Protein AF-A0AAE9I878-F1 (afdb_monomer_lite)

Foldseek 3Di:
DEKEKDKDWDPADPVGAIWIKIFIGHPPDPPDDTPDIADIDSQHLVRRVVNVVVCVVVVYHYPDDDDDCNNDDPPDD

Secondary structure (DSSP, 8-state):
-EEEEEEEEE--BTTB--EEEEEEEETT-TTPPPSEEPPPBS-HHHHHHHHHHHHHHTT-EESS---THHHH-----

Structure (mmCIF, N/CA/C/O backbone):
data_AF-A0AAE9I878-F1
#
_entry.id   AF-A0AAE9I878-F1
#
loop_
_atom_site.group_PDB
_atom_site.id
_atom_site.type_symbol
_atom_site.label_atom_id
_atom_site.label_alt_id
_atom_site.label_comp_id
_atom_site.label_asym_id
_atom_site.label_entity_id
_atom_site.label_seq_id
_atom_site.pdbx_PDB_ins_code
_atom_site.Cartn_x
_atom_site.Cartn_y
_atom_site.Cartn_z
_atom_site.occupancy
_atom_site.B_iso_or_equiv
_atom_site.auth_seq_id
_atom_site.auth_comp_id
_atom_site.auth_asym_id
_atom_site.auth_atom_id
_atom_site.pdbx_PDB_model_num
ATOM 1 N N . MET A 1 1 ? -9.645 2.433 12.949 1.00 88.19 1 MET A N 1
ATOM 2 C CA . MET A 1 1 ? -8.315 1.794 13.069 1.00 88.19 1 MET A CA 1
ATOM 3 C C . MET A 1 1 ? -7.299 2.615 12.288 1.00 88.19 1 MET A C 1
ATOM 5 O O . MET A 1 1 ? -7.624 3.034 11.180 1.00 88.19 1 MET A O 1
ATOM 9 N N . GLN A 1 2 ? -6.129 2.901 12.870 1.00 92.06 2 GLN A N 1
ATOM 10 C CA . GLN A 1 2 ? -5.054 3.628 12.185 1.00 92.06 2 GLN A CA 1
ATOM 11 C C . GLN A 1 2 ? -4.070 2.655 11.538 1.00 92.06 2 GLN A C 1
ATOM 13 O O . GLN A 1 2 ? -3.684 1.662 12.156 1.00 92.06 2 GLN A O 1
ATOM 18 N N . VAL A 1 3 ? -3.657 2.960 10.310 1.00 93.81 3 VAL A N 1
ATOM 19 C CA . VAL A 1 3 ? -2.733 2.133 9.529 1.00 93.81 3 VAL A CA 1
ATOM 20 C C . VAL A 1 3 ? -1.640 2.976 8.883 1.00 93.81 3 VAL A C 1
ATOM 22 O O . VAL A 1 3 ? -1.848 4.149 8.576 1.00 93.81 3 VAL A O 1
ATOM 25 N N . THR A 1 4 ? -0.491 2.363 8.632 1.00 93.69 4 THR A N 1
ATOM 26 C CA . THR A 1 4 ? 0.638 2.949 7.903 1.00 93.69 4 THR A CA 1
ATOM 27 C C . THR A 1 4 ? 0.928 2.112 6.669 1.00 93.69 4 THR A C 1
ATOM 29 O O . THR A 1 4 ? 0.937 0.883 6.729 1.00 93.69 4 THR A O 1
ATOM 32 N N . ILE A 1 5 ? 1.205 2.765 5.546 1.00 93.75 5 ILE A N 1
ATOM 33 C CA . ILE A 1 5 ? 1.606 2.089 4.311 1.00 93.75 5 ILE A CA 1
ATOM 34 C C . ILE A 1 5 ? 3.127 2.133 4.198 1.00 93.75 5 ILE A C 1
ATOM 36 O O . ILE A 1 5 ? 3.721 3.211 4.220 1.00 93.75 5 ILE A O 1
ATOM 40 N N . ARG A 1 6 ? 3.770 0.975 4.054 1.00 92.44 6 ARG A N 1
ATOM 41 C CA . ARG A 1 6 ? 5.216 0.864 3.819 1.00 92.44 6 ARG A CA 1
ATOM 42 C C . ARG A 1 6 ? 5.461 0.292 2.430 1.00 92.44 6 ARG A C 1
ATOM 44 O O . ARG A 1 6 ? 4.852 -0.709 2.064 1.00 92.44 6 ARG A O 1
ATOM 51 N N . THR A 1 7 ? 6.367 0.905 1.677 1.00 92.31 7 THR A N 1
ATOM 52 C CA . THR A 1 7 ? 6.792 0.398 0.368 1.00 92.31 7 THR A CA 1
ATOM 53 C C . THR A 1 7 ? 8.108 -0.359 0.512 1.00 92.31 7 THR A C 1
ATOM 55 O O . THR A 1 7 ? 9.070 0.161 1.073 1.00 92.31 7 THR A O 1
ATOM 58 N N . THR A 1 8 ? 8.170 -1.569 -0.034 1.00 92.88 8 THR A N 1
ATOM 59 C CA . THR A 1 8 ? 9.405 -2.329 -0.229 1.00 92.88 8 THR A CA 1
ATOM 60 C C . THR A 1 8 ? 9.815 -2.253 -1.694 1.00 92.88 8 THR A C 1
ATOM 62 O O . THR A 1 8 ? 9.009 -2.536 -2.579 1.00 92.88 8 THR A O 1
ATOM 65 N N . THR A 1 9 ? 11.078 -1.917 -1.943 1.00 91.50 9 THR A N 1
ATOM 66 C CA . THR A 1 9 ? 11.663 -1.871 -3.286 1.00 91.50 9 THR A CA 1
ATOM 67 C C . THR A 1 9 ? 12.720 -2.955 -3.406 1.00 91.50 9 THR A C 1
ATOM 69 O O . THR A 1 9 ? 13.647 -3.001 -2.601 1.00 91.50 9 THR A O 1
ATOM 72 N N . ILE A 1 10 ? 12.600 -3.801 -4.424 1.00 91.81 10 ILE A N 1
ATOM 73 C CA . ILE A 1 10 ? 13.702 -4.635 -4.895 1.00 91.81 10 ILE A CA 1
ATOM 74 C C . ILE A 1 10 ? 14.387 -3.837 -6.008 1.00 91.81 10 ILE A C 1
ATOM 76 O O . ILE A 1 10 ? 13.742 -3.550 -7.025 1.00 91.81 10 ILE A O 1
ATOM 80 N N . PRO A 1 11 ? 15.653 -3.428 -5.818 1.00 89.25 11 PRO A N 1
ATOM 81 C CA . PRO A 1 11 ? 16.361 -2.654 -6.821 1.00 89.25 11 PRO A CA 1
ATOM 82 C C . PRO A 1 11 ? 16.496 -3.459 -8.113 1.00 89.25 11 PRO A C 1
ATOM 84 O O . PRO A 1 11 ? 16.614 -4.686 -8.106 1.00 89.25 11 PRO A O 1
ATOM 87 N N . GLY A 1 12 ? 16.458 -2.737 -9.227 1.00 87.00 12 GLY A N 1
ATOM 88 C CA . GLY A 1 12 ? 16.722 -3.312 -10.533 1.00 87.00 12 GLY A CA 1
ATOM 89 C C . GLY A 1 12 ? 18.181 -3.735 -10.685 1.00 87.00 12 GLY A C 1
ATOM 90 O O . GLY A 1 12 ? 19.053 -3.373 -9.897 1.00 87.00 12 GLY A O 1
ATOM 91 N N . SER A 1 13 ? 18.444 -4.491 -11.738 1.00 88.06 13 SER A N 1
ATOM 92 C CA . SER A 1 13 ? 19.784 -4.794 -12.248 1.00 88.06 13 SER A CA 1
ATOM 93 C C . SER A 1 13 ? 19.881 -4.251 -13.682 1.00 88.06 13 SER A C 1
ATOM 95 O O . SER A 1 13 ? 18.852 -3.842 -14.221 1.00 88.06 13 SER A O 1
ATOM 97 N N . PRO A 1 14 ? 21.059 -4.232 -14.331 1.00 85.19 14 PRO A N 1
ATOM 98 C CA . PRO A 1 14 ? 21.193 -3.705 -15.695 1.00 85.19 14 PRO A CA 1
ATOM 99 C C . PRO A 1 14 ? 20.158 -4.264 -16.691 1.00 85.19 14 PRO A C 1
ATOM 101 O O . PRO A 1 14 ? 19.651 -3.519 -17.522 1.00 85.19 14 PRO A O 1
ATOM 104 N N . ASP A 1 15 ? 19.760 -5.531 -16.532 1.00 88.25 15 ASP A N 1
ATOM 105 C CA . ASP A 1 15 ? 18.774 -6.215 -17.384 1.00 88.25 15 ASP A CA 1
ATOM 106 C C . ASP A 1 15 ? 17.348 -6.278 -16.800 1.00 88.25 15 ASP A C 1
ATOM 108 O O . ASP A 1 15 ? 16.453 -6.898 -17.379 1.00 88.25 15 ASP A O 1
ATOM 112 N N . ARG A 1 16 ? 17.100 -5.684 -15.625 1.00 84.69 16 ARG A N 1
ATOM 113 C CA . ARG A 1 16 ? 15.809 -5.794 -14.927 1.00 84.69 16 ARG A CA 1
ATOM 114 C C . ARG A 1 16 ? 15.429 -4.489 -14.237 1.00 84.69 16 ARG A C 1
ATOM 116 O O . ARG A 1 16 ? 16.135 -4.023 -13.353 1.00 84.69 16 ARG A O 1
ATOM 123 N N . ALA A 1 17 ? 14.250 -3.960 -14.557 1.00 88.75 17 ALA A N 1
ATOM 124 C CA . ALA A 1 17 ? 13.686 -2.808 -13.854 1.00 88.75 17 ALA A CA 1
ATOM 125 C C . ALA A 1 17 ? 13.463 -3.095 -12.356 1.00 88.75 17 ALA A C 1
ATOM 127 O O . ALA A 1 17 ? 13.155 -4.225 -11.968 1.00 88.75 17 ALA A O 1
ATOM 128 N N . ALA A 1 18 ? 13.585 -2.060 -11.520 1.00 91.31 18 ALA A N 1
ATOM 129 C CA . ALA A 1 18 ? 13.219 -2.155 -10.110 1.00 91.31 18 ALA A CA 1
ATOM 130 C C . ALA A 1 18 ? 11.740 -2.532 -9.966 1.00 91.31 18 ALA A C 1
ATOM 132 O O . ALA A 1 18 ? 10.902 -2.136 -10.780 1.00 91.31 18 ALA A O 1
ATOM 133 N N . VAL A 1 19 ? 11.425 -3.300 -8.927 1.00 94.06 19 VAL A N 1
ATOM 134 C CA . VAL A 1 19 ? 10.043 -3.637 -8.587 1.00 94.06 19 VAL A CA 1
ATOM 135 C C . VAL A 1 19 ? 9.733 -3.193 -7.172 1.00 94.06 19 VAL A C 1
ATOM 137 O O . VAL A 1 19 ? 10.565 -3.243 -6.269 1.00 94.06 19 VAL A O 1
ATOM 140 N N . HIS A 1 20 ? 8.503 -2.756 -6.984 1.00 94.56 20 HIS A N 1
ATOM 141 C CA . HIS A 1 20 ? 8.004 -2.147 -5.772 1.00 94.56 20 HIS A CA 1
ATOM 142 C C . HIS A 1 20 ? 6.734 -2.871 -5.345 1.00 94.56 20 HIS A C 1
ATOM 144 O O . HIS A 1 20 ? 5.900 -3.222 -6.180 1.00 94.56 20 HIS A O 1
ATOM 150 N N . ARG A 1 21 ? 6.571 -3.073 -4.042 1.00 95.00 21 ARG A N 1
ATOM 151 C CA . ARG A 1 21 ? 5.305 -3.490 -3.434 1.00 95.00 21 ARG A CA 1
ATOM 152 C C . ARG A 1 21 ? 5.012 -2.578 -2.261 1.00 95.00 21 ARG A C 1
ATOM 154 O O . ARG A 1 21 ? 5.936 -2.094 -1.613 1.00 95.00 21 ARG A O 1
ATOM 161 N N . ALA A 1 22 ? 3.745 -2.407 -1.936 1.00 95.50 22 ALA A N 1
ATOM 162 C CA . ALA A 1 22 ? 3.325 -1.715 -0.731 1.00 95.50 22 ALA A CA 1
ATOM 163 C C . ALA A 1 22 ? 2.592 -2.683 0.193 1.00 95.50 22 ALA A C 1
ATOM 165 O O . ALA A 1 22 ? 1.943 -3.624 -0.260 1.00 95.50 22 ALA A O 1
ATOM 166 N N . ALA A 1 23 ? 2.702 -2.454 1.492 1.00 96.00 23 ALA A N 1
ATOM 167 C CA . ALA A 1 23 ? 2.001 -3.216 2.506 1.00 96.00 23 ALA A CA 1
ATOM 168 C C . ALA A 1 23 ? 1.382 -2.276 3.541 1.00 96.00 23 ALA A C 1
ATOM 170 O O . ALA A 1 23 ? 1.958 -1.237 3.875 1.00 96.00 23 ALA A O 1
ATOM 171 N N . VAL A 1 24 ? 0.194 -2.639 4.019 1.00 94.81 24 VAL A N 1
ATOM 172 C CA . VAL A 1 24 ? -0.570 -1.882 5.013 1.00 94.81 24 VAL A CA 1
ATOM 173 C C . VAL A 1 24 ? -0.380 -2.532 6.373 1.00 94.81 24 VAL A C 1
ATOM 175 O O . VAL A 1 24 ? -0.727 -3.695 6.552 1.00 94.81 24 VAL A O 1
ATOM 178 N N . TYR A 1 25 ? 0.146 -1.777 7.328 1.00 94.00 25 TYR A N 1
ATOM 179 C CA . TYR A 1 25 ? 0.408 -2.228 8.691 1.00 94.00 25 TYR A CA 1
ATOM 180 C C . TYR A 1 25 ? -0.516 -1.513 9.674 1.00 94.00 25 TYR A C 1
ATOM 182 O O . TYR A 1 25 ? -0.754 -0.312 9.503 1.00 94.00 25 TYR A O 1
ATOM 190 N N . PRO A 1 26 ? -1.027 -2.197 10.709 1.00 92.69 26 PRO A N 1
ATOM 191 C CA . PRO A 1 26 ? -1.680 -1.514 11.814 1.00 92.69 26 PRO A CA 1
ATOM 192 C C . PRO A 1 26 ? -0.650 -0.672 12.574 1.00 92.69 26 PRO A C 1
ATOM 194 O O . PRO A 1 26 ? 0.496 -1.075 12.739 1.00 92.69 26 PRO A O 1
ATOM 197 N N . ASN A 1 27 ? -1.050 0.509 13.040 1.00 85.94 27 ASN A N 1
ATOM 198 C CA . ASN A 1 27 ? -0.151 1.395 13.792 1.00 85.94 27 ASN A CA 1
ATOM 199 C C . ASN A 1 27 ? -0.034 1.046 15.283 1.00 85.94 27 ASN A C 1
ATOM 201 O O . ASN A 1 27 ? 0.634 1.755 16.027 1.00 85.94 27 ASN A O 1
ATOM 205 N N . THR A 1 28 ? -0.737 0.010 15.729 1.00 78.19 28 THR A N 1
ATOM 206 C CA . THR A 1 28 ? -0.866 -0.355 17.141 1.00 78.19 28 THR A CA 1
ATOM 207 C C . THR A 1 28 ? 0.252 -1.264 17.637 1.00 78.19 28 THR A C 1
ATOM 209 O O . THR A 1 28 ? 0.451 -1.352 18.842 1.00 78.19 28 THR A O 1
ATOM 212 N N . GLU A 1 29 ? 0.972 -1.938 16.739 1.00 71.94 29 GLU A N 1
ATOM 213 C CA . GLU A 1 29 ? 1.942 -2.979 17.082 1.00 71.94 29 GLU A CA 1
ATOM 214 C C . GLU A 1 29 ? 3.184 -2.866 16.189 1.00 71.94 29 GLU A C 1
ATOM 216 O O . GLU A 1 29 ? 3.079 -2.742 14.968 1.00 71.94 29 GLU A O 1
ATOM 221 N N . GLU A 1 30 ? 4.366 -2.904 16.809 1.00 65.06 30 GLU A N 1
ATOM 222 C CA . GLU A 1 30 ? 5.658 -2.707 16.135 1.00 65.06 30 GLU A CA 1
ATOM 223 C C . GLU A 1 30 ? 6.026 -3.882 15.201 1.00 65.06 30 GLU A C 1
ATOM 225 O O . GLU A 1 30 ? 6.644 -3.663 14.158 1.00 65.06 30 GLU A O 1
ATOM 230 N N . ASP A 1 31 ? 5.535 -5.091 15.512 1.00 69.38 31 ASP A N 1
ATOM 231 C CA . ASP A 1 31 ? 5.807 -6.357 14.802 1.00 69.38 31 ASP A CA 1
ATOM 232 C C . ASP A 1 31 ? 4.558 -6.981 14.142 1.00 69.38 31 ASP A C 1
ATOM 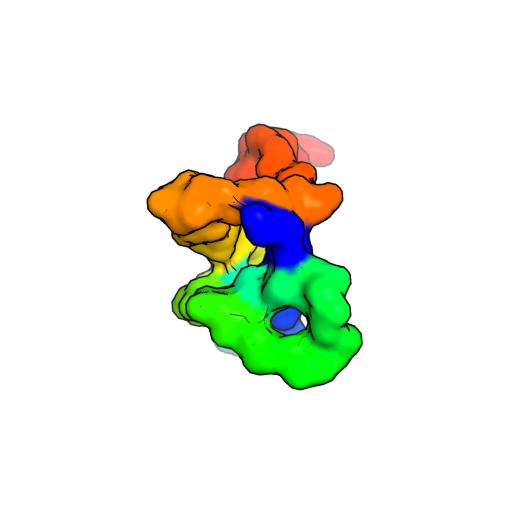234 O O . ASP A 1 31 ? 4.457 -8.189 13.915 1.00 69.38 31 ASP A O 1
ATOM 238 N N . ALA A 1 32 ? 3.552 -6.162 13.831 1.00 80.50 32 ALA A N 1
ATOM 239 C CA . ALA A 1 32 ? 2.329 -6.676 13.230 1.00 80.50 32 ALA A CA 1
ATOM 240 C C . ALA A 1 32 ? 2.534 -7.234 11.816 1.00 80.50 32 ALA A C 1
ATOM 242 O O . ALA A 1 32 ? 3.202 -6.645 10.958 1.00 80.50 32 ALA A O 1
ATOM 243 N N . SER A 1 33 ? 1.826 -8.330 11.535 1.00 89.44 33 SER A N 1
ATOM 244 C CA . SER A 1 33 ? 1.656 -8.815 10.167 1.00 89.44 33 SER A CA 1
ATOM 245 C C . SER A 1 33 ? 0.909 -7.778 9.316 1.00 89.44 33 SER A C 1
ATOM 247 O O . SER A 1 33 ? -0.029 -7.136 9.801 1.00 89.44 33 SER A O 1
ATOM 249 N N . PRO A 1 34 ? 1.293 -7.598 8.040 1.00 92.94 34 PRO A N 1
ATOM 250 C CA . PRO A 1 34 ? 0.600 -6.669 7.1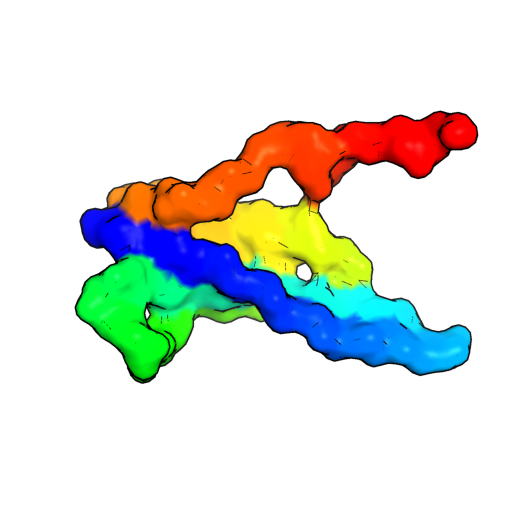63 1.00 92.94 34 PRO A CA 1
ATOM 251 C C . PRO A 1 34 ? -0.838 -7.139 6.927 1.00 92.94 34 PRO A C 1
ATOM 253 O O . PRO A 1 34 ? -1.075 -8.296 6.587 1.00 92.94 34 PRO A O 1
ATOM 256 N N . LEU A 1 35 ? -1.793 -6.221 7.047 1.00 93.69 35 LEU A N 1
ATOM 257 C CA . LEU A 1 35 ? -3.212 -6.475 6.777 1.00 93.69 35 LEU A CA 1
ATOM 258 C C . LEU A 1 35 ? -3.471 -6.688 5.282 1.00 93.69 35 LEU A C 1
ATOM 260 O O . LEU A 1 35 ? -4.417 -7.364 4.889 1.00 93.69 35 LEU A O 1
ATOM 264 N N . MET A 1 36 ? -2.632 -6.078 4.445 1.00 95.44 36 MET A N 1
ATOM 265 C CA . MET A 1 36 ? -2.682 -6.192 2.996 1.00 95.44 36 MET A CA 1
ATOM 266 C C . MET A 1 36 ? -1.293 -5.995 2.409 1.00 95.44 36 MET A C 1
ATOM 268 O O . MET A 1 36 ? -0.494 -5.205 2.916 1.00 95.44 36 MET A O 1
ATOM 272 N N . VAL A 1 37 ? -1.027 -6.701 1.315 1.00 95.94 37 VAL A N 1
ATOM 273 C CA . VAL A 1 37 ? 0.175 -6.552 0.499 1.00 95.94 37 VAL A CA 1
ATOM 274 C C . VAL A 1 37 ? -0.263 -6.409 -0.955 1.00 95.94 37 VAL A C 1
ATOM 276 O O . VAL A 1 37 ? -1.051 -7.216 -1.448 1.00 95.94 37 VAL A O 1
ATOM 279 N N . SER A 1 38 ? 0.217 -5.377 -1.645 1.00 94.38 38 SER A N 1
ATOM 280 C CA . SER A 1 38 ? -0.037 -5.195 -3.072 1.00 94.38 38 SER A CA 1
ATOM 281 C C . SER A 1 38 ? 0.858 -6.097 -3.924 1.00 94.38 38 SER A C 1
ATOM 283 O O . SER A 1 38 ? 1.889 -6.602 -3.473 1.00 94.38 38 SER A O 1
ATOM 285 N N . ALA A 1 39 ? 0.452 -6.314 -5.176 1.00 93.12 39 ALA A N 1
ATOM 286 C CA . ALA A 1 39 ? 1.285 -7.007 -6.150 1.00 93.12 39 ALA A CA 1
ATOM 287 C C . ALA A 1 39 ? 2.569 -6.212 -6.446 1.00 93.12 39 ALA A C 1
ATOM 289 O O . ALA A 1 39 ? 2.594 -4.983 -6.347 1.00 93.12 39 ALA A O 1
ATOM 290 N N . TRP A 1 40 ? 3.626 -6.921 -6.853 1.00 92.88 40 TRP A N 1
ATOM 291 C CA . TRP A 1 40 ? 4.837 -6.284 -7.363 1.00 92.88 40 TRP A CA 1
ATOM 292 C C . TRP A 1 40 ? 4.532 -5.518 -8.652 1.00 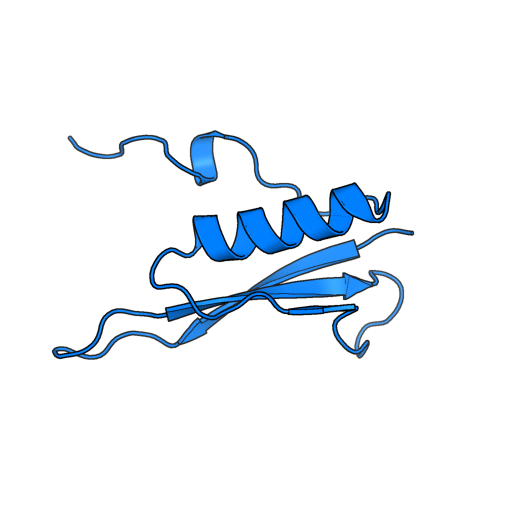92.88 40 TRP A C 1
ATOM 294 O O . TRP A 1 40 ? 3.962 -6.071 -9.591 1.00 92.88 40 TRP A O 1
ATOM 304 N N . THR A 1 41 ? 4.954 -4.261 -8.712 1.00 91.94 41 THR A N 1
ATOM 305 C CA . THR A 1 41 ? 4.854 -3.405 -9.900 1.00 91.94 41 THR A CA 1
ATOM 306 C C . THR A 1 41 ? 6.169 -2.675 -10.130 1.00 91.94 41 THR A C 1
ATOM 308 O O . THR A 1 41 ? 6.920 -2.403 -9.198 1.00 91.94 41 THR A O 1
ATOM 311 N N . GLN A 1 42 ? 6.455 -2.327 -11.379 1.00 91.44 42 GLN A N 1
ATOM 312 C CA . GLN A 1 42 ? 7.609 -1.500 -11.733 1.00 91.44 42 GLN A CA 1
ATOM 313 C C . GLN A 1 42 ? 7.430 -0.030 -11.329 1.00 91.44 42 GLN A C 1
ATOM 315 O O . GLN A 1 42 ? 8.385 0.741 -11.363 1.00 91.44 42 GLN A O 1
ATOM 320 N N . ARG A 1 43 ? 6.216 0.383 -10.943 1.00 89.00 43 ARG A N 1
ATOM 321 C CA . ARG A 1 43 ? 5.908 1.767 -10.573 1.00 89.00 43 ARG A CA 1
ATOM 322 C C . ARG A 1 43 ? 5.514 1.841 -9.110 1.00 89.00 43 ARG A C 1
ATOM 324 O O . ARG A 1 43 ? 4.404 1.486 -8.724 1.00 89.00 43 ARG A O 1
ATOM 331 N N . GLU A 1 44 ? 6.417 2.371 -8.296 1.00 89.69 44 GLU A N 1
ATOM 332 C CA . GLU A 1 44 ? 6.194 2.563 -6.862 1.00 89.69 44 GLU A CA 1
ATOM 333 C C . GLU A 1 44 ? 4.885 3.297 -6.511 1.00 89.69 44 GLU A C 1
ATOM 335 O O . GLU A 1 44 ? 4.169 2.832 -5.617 1.00 89.69 44 GLU A O 1
ATOM 340 N N . PRO A 1 45 ? 4.478 4.357 -7.243 1.00 90.94 45 PRO A N 1
ATOM 341 C CA . PRO A 1 45 ? 3.219 5.031 -6.954 1.00 90.94 45 PRO A CA 1
ATOM 342 C C . PRO A 1 45 ? 1.990 4.144 -7.172 1.00 90.94 45 PRO A C 1
ATOM 344 O O . PRO A 1 45 ? 1.003 4.295 -6.458 1.00 90.94 45 PRO A O 1
ATOM 347 N N . GLU A 1 46 ? 2.031 3.198 -8.113 1.00 91.06 46 GLU A N 1
ATOM 348 C CA . GLU A 1 46 ? 0.922 2.265 -8.345 1.00 91.06 46 GLU A CA 1
ATOM 349 C C . GLU A 1 46 ? 0.791 1.267 -7.191 1.00 91.06 46 GLU A C 1
ATOM 351 O O . GLU A 1 46 ? -0.322 1.014 -6.724 1.00 91.06 46 GLU A O 1
ATOM 356 N N . ALA A 1 47 ? 1.921 0.768 -6.672 1.00 93.50 47 ALA A N 1
ATOM 357 C CA . ALA A 1 47 ? 1.941 -0.110 -5.504 1.00 93.50 47 ALA A CA 1
ATOM 358 C C . ALA A 1 47 ? 1.300 0.582 -4.296 1.00 93.50 47 ALA A C 1
ATOM 360 O O . ALA A 1 47 ? 0.443 -0.001 -3.625 1.00 93.50 47 ALA A O 1
ATOM 361 N N . PHE A 1 48 ? 1.703 1.830 -4.040 1.00 93.06 48 PHE A N 1
ATOM 362 C CA . PHE A 1 48 ? 1.204 2.619 -2.920 1.00 93.06 48 PHE A CA 1
ATOM 363 C C . PHE A 1 48 ? -0.272 2.992 -3.098 1.00 93.06 48 PHE A C 1
ATOM 365 O O . PHE A 1 48 ? -1.053 2.876 -2.155 1.00 93.06 48 PHE A O 1
ATOM 372 N N . LEU A 1 49 ? -0.682 3.386 -4.309 1.00 93.06 49 LEU A N 1
ATOM 373 C CA . LEU A 1 49 ? -2.073 3.726 -4.608 1.00 93.06 49 LEU A CA 1
ATOM 374 C C . LEU A 1 49 ? -3.002 2.530 -4.385 1.00 93.06 49 LEU A C 1
ATOM 376 O O . LEU A 1 49 ? -4.099 2.700 -3.855 1.00 93.06 49 LEU A O 1
ATOM 380 N N . ALA A 1 50 ? -2.567 1.322 -4.752 1.00 94.19 50 ALA A N 1
ATOM 381 C CA . ALA A 1 50 ? -3.324 0.099 -4.500 1.00 94.19 50 ALA A CA 1
ATOM 382 C C . ALA A 1 50 ? -3.533 -0.140 -2.994 1.00 94.19 50 ALA A C 1
ATOM 384 O O . ALA A 1 50 ? -4.662 -0.376 -2.563 1.00 94.19 50 ALA A O 1
ATOM 385 N N . ALA A 1 51 ? -2.475 -0.003 -2.189 1.00 94.69 51 ALA A N 1
ATOM 386 C CA . ALA A 1 51 ? -2.556 -0.127 -0.733 1.00 94.69 51 ALA A CA 1
ATOM 387 C C . ALA A 1 51 ? -3.444 0.962 -0.101 1.00 94.69 51 ALA A C 1
ATOM 389 O O . ALA A 1 51 ? -4.264 0.673 0.770 1.00 94.69 51 ALA A O 1
ATOM 390 N N . GLN A 1 52 ? -3.342 2.204 -0.582 1.00 94.25 52 GLN A N 1
ATOM 391 C CA . GLN A 1 52 ? -4.164 3.323 -0.119 1.00 94.25 52 GLN A CA 1
ATOM 392 C C . GLN A 1 52 ? -5.646 3.106 -0.441 1.00 94.25 52 GLN A C 1
ATOM 394 O O . GLN A 1 52 ? -6.489 3.258 0.441 1.00 94.25 52 GLN A O 1
ATOM 399 N N . ARG A 1 53 ? -5.976 2.701 -1.672 1.00 94.56 53 ARG A N 1
ATOM 400 C CA . ARG A 1 53 ? -7.357 2.387 -2.076 1.00 94.56 53 ARG A CA 1
ATOM 401 C C . ARG A 1 53 ? -7.944 1.254 -1.247 1.00 94.56 53 ARG A C 1
ATOM 403 O O . ARG A 1 53 ? -9.089 1.355 -0.815 1.00 94.56 53 ARG A O 1
ATOM 410 N N . TRP A 1 54 ? -7.158 0.210 -0.995 1.00 96.06 54 TRP A N 1
ATOM 411 C CA . TRP A 1 54 ? -7.582 -0.887 -0.136 1.00 96.06 54 TRP A CA 1
ATOM 412 C C . TRP A 1 54 ? -7.877 -0.399 1.289 1.00 96.06 54 TRP A C 1
ATOM 414 O O . TRP A 1 54 ? -8.970 -0.641 1.792 1.00 96.06 54 TRP A O 1
ATOM 424 N N . ALA A 1 55 ? -6.976 0.367 1.911 1.00 95.06 55 ALA A N 1
ATOM 425 C CA . ALA A 1 55 ? -7.183 0.885 3.265 1.00 95.06 55 ALA A CA 1
ATOM 426 C C . ALA A 1 55 ? -8.419 1.800 3.365 1.00 95.06 55 ALA A C 1
ATOM 428 O O . ALA A 1 55 ? -9.194 1.685 4.315 1.00 95.06 55 ALA A O 1
ATOM 429 N N . ILE A 1 56 ? -8.657 2.645 2.355 1.00 93.88 56 ILE A N 1
ATOM 430 C CA . ILE A 1 56 ? -9.870 3.474 2.260 1.00 93.88 56 ILE A CA 1
ATOM 431 C C . ILE A 1 56 ? -11.124 2.597 2.146 1.00 93.88 56 ILE A C 1
ATOM 433 O O . ILE A 1 56 ? -12.113 2.868 2.822 1.00 93.88 56 ILE A O 1
ATOM 437 N N . SER A 1 57 ? -11.083 1.522 1.348 1.00 96.19 57 SER A N 1
ATOM 438 C CA . SER A 1 57 ? -12.214 0.588 1.208 1.00 96.19 57 SER A CA 1
ATOM 439 C C . SER A 1 57 ? -12.592 -0.101 2.523 1.00 96.19 57 SER A C 1
ATOM 441 O O . SER A 1 57 ? -13.750 -0.454 2.718 1.00 96.19 57 SER A O 1
ATOM 443 N N . GLN A 1 58 ? -11.626 -0.256 3.434 1.00 95.94 58 GLN A N 1
ATOM 444 C CA . GLN A 1 58 ? -11.817 -0.826 4.769 1.00 95.94 58 GLN A CA 1
ATOM 445 C C . GLN A 1 58 ? -12.148 0.237 5.834 1.00 95.94 58 GLN A C 1
ATOM 447 O O . GLN A 1 58 ? -12.196 -0.074 7.022 1.00 95.94 58 GLN A O 1
ATOM 452 N N . ALA A 1 59 ? -12.352 1.498 5.431 1.00 94.62 59 ALA A N 1
ATOM 453 C CA . ALA A 1 59 ? -12.557 2.639 6.324 1.00 94.62 59 ALA A CA 1
ATOM 454 C C . ALA A 1 59 ? -11.422 2.832 7.356 1.00 94.62 59 ALA A C 1
ATOM 456 O O . ALA A 1 59 ? -11.643 3.278 8.487 1.00 94.62 59 ALA A O 1
ATOM 457 N N . TYR A 1 60 ? -10.183 2.498 6.982 1.00 94.56 60 TYR A N 1
ATOM 458 C CA . TYR A 1 60 ? -9.012 2.725 7.824 1.00 94.56 60 TYR A CA 1
ATOM 459 C C . TYR A 1 60 ? -8.456 4.136 7.653 1.00 94.56 60 TYR A C 1
ATOM 461 O O . TYR A 1 60 ? -8.436 4.698 6.558 1.00 94.56 60 TYR A O 1
ATOM 469 N N . HIS A 1 61 ? -7.953 4.699 8.751 1.00 92.81 61 HIS A N 1
ATOM 470 C CA . HIS A 1 61 ? -7.312 6.007 8.742 1.00 92.81 61 HIS A CA 1
ATOM 471 C C . HIS A 1 61 ? -5.815 5.844 8.477 1.00 92.81 61 HIS A C 1
ATOM 473 O O . HIS A 1 61 ? -5.082 5.303 9.307 1.00 92.81 61 HIS A O 1
ATOM 479 N N . ILE A 1 62 ? -5.358 6.310 7.318 1.00 93.06 62 ILE A N 1
ATOM 480 C CA . ILE A 1 62 ? -3.958 6.199 6.905 1.00 93.06 62 ILE A CA 1
ATOM 481 C C . ILE A 1 62 ? -3.159 7.320 7.576 1.00 93.06 62 ILE A C 1
ATOM 483 O O . ILE A 1 62 ? -3.509 8.490 7.448 1.00 93.06 62 ILE A O 1
ATOM 487 N N . SER A 1 63 ? -2.093 6.969 8.288 1.00 90.69 63 SER A N 1
ATOM 488 C CA . SER A 1 63 ? -1.205 7.911 8.987 1.00 90.69 63 SER A CA 1
ATOM 489 C C . SER A 1 63 ? -0.295 8.693 8.033 1.00 90.69 63 SER A C 1
ATOM 491 O O . SER A 1 63 ? 0.063 9.835 8.304 1.00 90.69 63 SER A O 1
ATOM 493 N N . ASN A 1 64 ? 0.063 8.084 6.901 1.00 89.19 64 ASN A N 1
ATOM 494 C CA . ASN A 1 64 ? 0.977 8.622 5.902 1.00 89.19 64 ASN A CA 1
ATOM 495 C C . ASN A 1 64 ? 0.340 8.675 4.499 1.00 89.19 64 ASN A C 1
ATOM 497 O O . ASN A 1 64 ? 0.839 8.044 3.563 1.00 89.19 64 ASN A O 1
ATOM 501 N N . PRO A 1 65 ? -0.781 9.395 4.312 1.00 84.69 65 PRO A N 1
ATOM 502 C CA . PRO A 1 65 ? -1.429 9.466 3.015 1.00 84.69 65 PRO A CA 1
ATOM 503 C C . PRO A 1 65 ? -0.539 10.215 2.017 1.00 84.69 65 PRO A C 1
ATOM 505 O O . PRO A 1 65 ? -0.067 11.319 2.279 1.00 84.69 65 PRO A O 1
ATOM 508 N N . ARG A 1 66 ? -0.341 9.627 0.835 1.00 84.88 66 ARG A N 1
ATOM 509 C CA . ARG A 1 66 ? 0.240 10.323 -0.319 1.00 84.88 66 ARG A CA 1
ATOM 510 C C . ARG A 1 66 ? -0.875 10.868 -1.203 1.00 84.88 66 ARG A C 1
ATOM 512 O O . ARG A 1 66 ? -1.928 10.239 -1.318 1.00 84.88 66 ARG A O 1
ATOM 519 N N . THR A 1 67 ? -0.647 12.033 -1.804 1.00 75.56 67 THR A N 1
ATOM 520 C CA . THR A 1 67 ? -1.615 12.764 -2.639 1.00 75.56 67 THR A CA 1
ATOM 521 C C . THR A 1 67 ? -1.074 12.983 -4.058 1.00 75.56 67 THR A C 1
ATOM 523 O O . THR A 1 67 ? 0.080 12.669 -4.348 1.00 75.56 67 THR A O 1
ATOM 526 N N . GLY A 1 68 ? -1.934 13.484 -4.955 1.00 62.09 68 GLY A N 1
ATOM 527 C CA . GLY A 1 68 ? -1.807 13.479 -6.423 1.00 62.09 68 GLY A CA 1
ATOM 528 C C . GLY A 1 68 ? -0.436 13.779 -7.046 1.00 62.09 68 GLY A C 1
ATOM 529 O O . GLY A 1 68 ? -0.122 13.190 -8.077 1.00 62.09 68 GLY A O 1
ATOM 530 N N . THR A 1 69 ? 0.419 14.599 -6.429 1.00 62.84 69 THR A N 1
ATOM 531 C CA . THR A 1 69 ? 1.777 14.885 -6.933 1.00 62.84 69 THR A CA 1
ATOM 532 C C . THR A 1 69 ? 2.674 13.643 -6.951 1.00 62.84 69 THR A C 1
ATOM 534 O O . THR A 1 69 ? 3.495 13.482 -7.851 1.00 62.84 69 THR A O 1
ATOM 537 N N . PHE A 1 70 ? 2.480 12.724 -6.002 1.00 64.00 70 PHE A N 1
ATOM 538 C CA . PHE A 1 70 ? 3.260 11.490 -5.895 1.00 64.00 70 PHE A CA 1
ATOM 539 C C . PHE A 1 70 ? 2.904 10.455 -6.975 1.00 64.00 70 PHE A C 1
ATOM 541 O O . PHE A 1 70 ? 3.738 9.650 -7.378 1.00 64.00 70 PHE A O 1
ATOM 548 N N . TYR A 1 71 ? 1.660 10.482 -7.460 1.00 61.78 71 TYR A N 1
ATOM 549 C CA . TYR A 1 71 ? 1.135 9.515 -8.429 1.00 61.78 71 TYR A CA 1
ATOM 550 C C . TYR A 1 71 ? 1.332 9.937 -9.889 1.00 61.78 71 TYR A C 1
ATOM 552 O O . TYR A 1 71 ? 1.059 9.150 -10.796 1.00 61.78 71 TYR A O 1
ATOM 560 N N . GLY A 1 72 ? 1.825 11.155 -10.124 1.00 45.78 72 GLY A N 1
ATOM 561 C CA . GLY A 1 72 ? 2.092 11.660 -11.464 1.00 45.78 72 GLY A CA 1
ATOM 562 C C . GLY A 1 72 ? 2.082 13.180 -11.556 1.00 45.78 72 GLY A C 1
ATOM 563 O O . GLY A 1 72 ? 1.210 13.749 -12.202 1.00 45.78 72 GLY A O 1
ATOM 564 N N . GLY A 1 73 ? 3.085 13.839 -10.976 1.00 43.03 73 GLY A N 1
ATOM 565 C CA . GLY A 1 73 ? 3.585 15.106 -11.502 1.00 43.03 73 GLY A CA 1
ATOM 566 C C . GLY A 1 73 ? 4.715 14.811 -12.485 1.00 43.03 73 GLY A C 1
ATOM 567 O O . GLY A 1 73 ? 5.726 14.223 -12.117 1.00 43.03 73 GLY A O 1
ATOM 568 N N . ARG A 1 74 ? 4.534 15.170 -13.753 1.00 45.53 74 ARG A N 1
ATOM 569 C CA . ARG A 1 74 ? 5.525 15.037 -14.824 1.00 45.53 74 ARG A CA 1
ATOM 570 C C . ARG A 1 74 ? 6.778 15.868 -14.484 1.00 45.53 74 ARG A C 1
ATOM 572 O O . ARG A 1 74 ? 6.862 17.011 -14.912 1.00 45.53 74 ARG A O 1
ATOM 579 N N . SER A 1 75 ? 7.766 15.325 -13.771 1.00 41.41 75 SER A N 1
ATOM 580 C CA . SER A 1 75 ? 9.132 15.874 -13.817 1.00 41.41 75 SER A CA 1
ATOM 581 C C . SER A 1 75 ? 9.813 15.360 -15.078 1.00 41.41 75 SER A C 1
ATOM 583 O O . SER A 1 75 ? 10.632 14.449 -15.056 1.00 41.41 75 SER A O 1
ATOM 585 N N . ALA A 1 76 ? 9.386 15.929 -16.200 1.00 40.06 76 ALA A N 1
ATOM 586 C CA . ALA A 1 76 ? 10.167 15.992 -17.418 1.00 40.06 76 ALA A CA 1
ATOM 587 C C . ALA A 1 76 ? 10.332 17.477 -17.730 1.00 40.06 76 ALA A C 1
ATOM 589 O O . ALA A 1 76 ? 9.392 18.099 -18.232 1.00 40.06 76 ALA A O 1
ATOM 590 N N . ARG A 1 77 ? 11.487 18.026 -17.362 1.00 37.81 77 ARG A N 1
ATOM 591 C CA . ARG A 1 77 ? 12.206 19.097 -18.054 1.00 37.81 77 ARG A CA 1
ATOM 592 C C . ARG A 1 77 ? 13.602 19.194 -17.465 1.00 37.81 77 ARG A C 1
ATOM 594 O O . ARG A 1 77 ? 13.689 19.253 -16.221 1.00 37.81 77 ARG A O 1
#

pLDDT: mean 85.24, std 15.13, range [37.81, 96.19]

Radius of gyration: 13.51 Å; chains: 1; bounding box: 34×28×35 Å

Sequence (77 aa):
MQVTIRTTTIPGSPDRAAVHRAAVYPNTEEDASPLMVSAWTQREPEAFLAAQRWAISQAYHISNPRTGTFYGGRSAR

Organism: NCBI:txid151783

=== Feature glossary ===
The features interleaved in this record are:

— What the protein is —

Sequence gives the chain of amino acids in standard one-letter code (A=alanine, C=cysteine, …, Y=tyrosine), read N→C. It is the only feature that is directly encoded by the gene; all structural features are derived from the folded form of this sequence.

Database cross-references. InterPro integrates a dozen domain/family signature databases into unified entries with residue-range hits. GO terms attach function/process/location labels with evidence codes. CATH codes position the fold in a four-level structural taxonomy. Organism is the NCBI-taxonomy species name.

— Where its atoms are —

Atomic coordinates in PDBx/mmCIF format — the same representation the Protein Data Bank distributes. Each line of the _atom_site loop places one backbone atom in Cartesian space (units: ångströms, origin: arbitrary).

The six renders are orthographic views along the three Cartesian axes in both directions. Representation (cartoon, sticks, or surface) and color scheme (sequence-rainbow or by-chain) vary across proteins so the training set covers all the common visualization conventions.

— Local backbone conformation —

Eight-s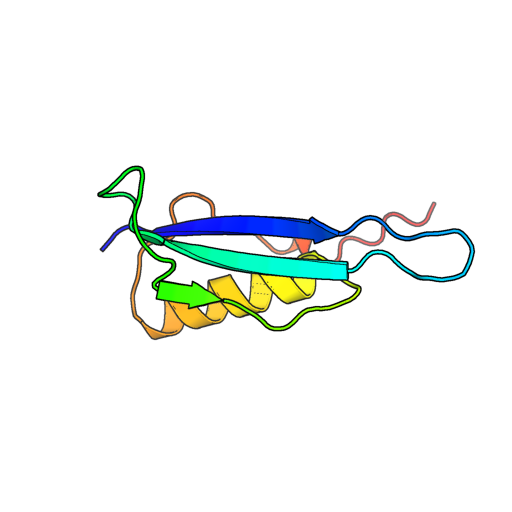tate secondary structure (DSSP): H is the canonical α-helix, G the tighter 3₁₀-helix, I the wider π-helix; E/B are β-structure, T and S are turns and bends, and '-' is everything else. DSSP derives these from the pattern of main-chain N–H···O=C hydrogen bonds, not from the sequence.

P-SEA three-state annotation labels each residue as helix, strand, or coil based purely on the geometry of the Cα trace. It serves as a fallback when the full backbone (and thus DSSP) is unavailable.

The φ/ψ torsion pair specifies the backbone conformation at each residue. φ rotates about the N–Cα bond, ψ about the Cα–C bond. Steric clashes forbid most of the (φ, ψ) plane — the allowed regions (α-helix basin, β-sheet basin, left-handed helix) are the Ramachandran-allowed regions.

— Global shape and packing —

The geometric summary reports three shape descriptors. Rg (radius of gyration) measures how spread out the Cα atoms are about their centre of mass; compact globular proteins have small Rg, elongated or unfolded ones large. Cα contacts (<8 Å, |i−j|>4) count long-range residue pairs in spatial proximity — high for tightly packed folds, near zero for rods or random coil. The bounding-box extents give the protein's footprint along x, y, z in Å.

Solvent-accessible surface area (SASA) is the area in Å² traced out by the centre of a 1.4 Å probe sphere (a water molecule) rolled over the protein's van der Waals surface (Shrake–Rupley / Lee–Richards construction). Buried residues have near-zero SASA; fully exposed residues can exceed 200 Å². The total SASA scales roughly with the number of surface residues.

The contact map is a binary N×N matrix image: pixel (i, j) is dark where Cα_i and Cα_j are within 8 Å and |i−j|>4. Because the |i−j|>4 filter removes local helical contacts, off-diagonal stripes parallel to the main diagonal indicate parallel β-sheets; stripes perpendicular to it indicate antiparallel β-sheets. The Ramachandran plot scatters every residue's (φ, ψ) pair against the sterically allowed regions. The PAE heatmap renders the predicted-aligned-error matrix.

— Structural neighborhood —

3Di is Foldseek's structural alphabet. Each residue is assigned one of twenty discrete states based on how its Cα sits relative to its spatial (not sequential) neighbors. Aligning 3Di strings finds structural homologs rough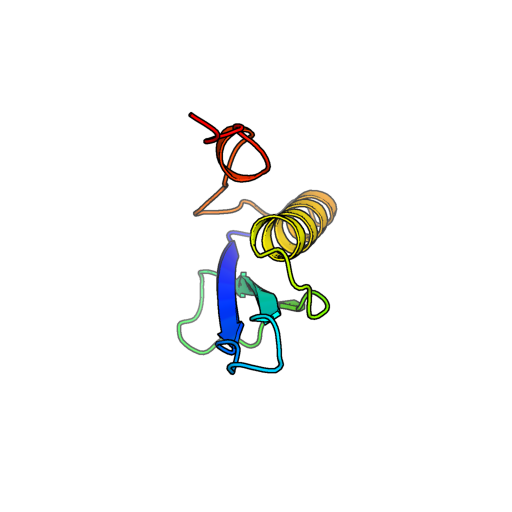ly as well as full 3D superposition, but orders of magnitude faster.

Nearest PDB neighbors are the top structural matches found by Foldseek when searching this structure against the entire Protein Data Bank. Each hit reports a TM-score (0 to 1; >0.5 almost always implies the same fold) and an E-value. These are *structural* homologs — they may share no detectable sequence similarity.

— Confidence and disorder —

For AlphaFold models, the B-factor field carries pLDDT — the model's own estimate of local accuracy on a 0–100 scale. Regions with pLDDT<50 should be treated as essentially unmodeled; they often correspond to intrinsically disordered segments.

Crystallographic B-factors measure how much each atom's electron density is smeared out, in Å². They rise in mobile loops and surface residues and fa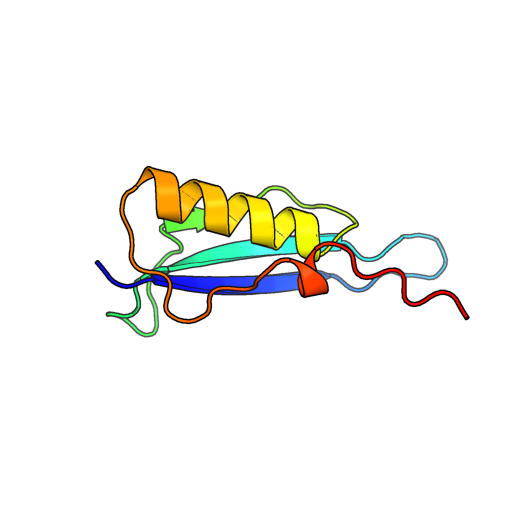ll in the buried interior. In AlphaFold models this column is repurposed to hold pLDDT instead.

Predicted aligned error is AlphaFold's pairwise confidence. Unlike pLDDT (per-residue), PAE is per-residue-pair and captures whether two parts of the structure are correctly placed relative to each other. Units are ångströms of expected positional error.